Protein AF-A0A6P0Z8D0-F1 (afdb_monomer_lite)

Sequence (110 aa):
MKLIAQNEIAALGASLRQIDQRLLNQTLEEGITRVWYQGGEPYFDVFVELLHGRIQWFQFTLRGKSISWSQQICSWQTGMTNELRPDDITFYPASKFIESDQRIPSLFVG

Foldseek 3Di:
DDDCDPVNVVQFVVQWDKDDQVLPPDDPDPQWDWIKTDGPDPFWIKIFIGRVNHTQKIWTTDPQKIWMAGPVVRDIFIFGAPQPDPPPPDSDRPDPDRPGPVDDPPPDDD

Radius of gyration: 14.92 Å; chains: 1; bounding box: 36×34×38 Å

Structure (mmCIF, N/CA/C/O backbone):
data_AF-A0A6P0Z8D0-F1
#
_entry.id   AF-A0A6P0Z8D0-F1
#
loop_
_atom_site.group_PDB
_atom_site.id
_atom_site.type_symbol
_atom_site.label_atom_id
_atom_site.label_alt_id
_atom_site.label_comp_id
_atom_site.label_asym_id
_atom_site.label_entity_id
_atom_site.label_seq_id
_atom_site.pdbx_PDB_ins_code
_atom_site.Cartn_x
_atom_site.Cartn_y
_atom_site.Cartn_z
_atom_site.occupancy
_atom_site.B_iso_or_equiv
_atom_site.auth_seq_id
_atom_site.auth_comp_id
_atom_site.auth_asym_id
_atom_site.auth_atom_id
_atom_site.pdbx_PDB_model_num
ATOM 1 N N . MET A 1 1 ? 13.246 13.923 -15.816 1.00 40.94 1 MET A N 1
ATOM 2 C CA . MET A 1 1 ? 12.569 12.897 -14.990 1.00 40.94 1 MET A CA 1
ATOM 3 C C . MET A 1 1 ? 11.886 11.937 -15.953 1.00 40.94 1 MET A C 1
ATOM 5 O O . MET A 1 1 ? 11.232 12.426 -16.863 1.00 40.94 1 MET A O 1
ATOM 9 N N . LYS A 1 2 ? 12.132 10.624 -15.874 1.00 50.44 2 LYS A N 1
ATOM 10 C CA . LYS A 1 2 ? 11.584 9.656 -16.843 1.00 50.44 2 LYS A CA 1
ATOM 11 C C . LYS A 1 2 ? 10.160 9.299 -16.410 1.00 50.44 2 LYS A C 1
ATOM 13 O O . LYS A 1 2 ? 9.977 8.904 -15.262 1.00 50.44 2 LYS A O 1
ATOM 18 N N . LEU A 1 3 ? 9.176 9.500 -17.285 1.00 58.84 3 LEU A N 1
ATOM 19 C CA . LEU A 1 3 ? 7.799 9.074 -17.037 1.00 58.84 3 LEU A CA 1
ATOM 20 C C . LEU A 1 3 ? 7.801 7.544 -16.903 1.00 58.84 3 LEU A C 1
ATOM 22 O O . LEU A 1 3 ? 8.343 6.866 -17.780 1.00 58.84 3 LEU A O 1
ATOM 26 N N . ILE A 1 4 ? 7.239 7.016 -15.815 1.00 63.09 4 ILE A N 1
ATOM 27 C CA . ILE A 1 4 ? 6.960 5.581 -15.706 1.00 63.09 4 ILE A CA 1
ATOM 28 C C . ILE A 1 4 ? 5.926 5.278 -16.786 1.00 63.09 4 ILE A C 1
ATOM 30 O O . ILE A 1 4 ? 4.856 5.889 -16.824 1.00 63.09 4 ILE A O 1
ATOM 34 N N . ALA A 1 5 ? 6.277 4.395 -17.712 1.00 75.25 5 ALA A N 1
ATOM 35 C CA . ALA A 1 5 ? 5.381 4.050 -18.799 1.00 75.25 5 ALA A CA 1
ATOM 36 C C . ALA A 1 5 ? 4.196 3.235 -18.244 1.00 75.25 5 ALA A C 1
ATOM 38 O O . ALA A 1 5 ? 4.320 2.518 -17.255 1.00 75.25 5 ALA A O 1
ATOM 39 N N . GLN A 1 6 ? 3.016 3.356 -18.852 1.00 75.12 6 GLN A N 1
ATOM 40 C CA . GLN A 1 6 ? 1.781 2.748 -18.333 1.00 75.12 6 GLN A CA 1
ATOM 41 C C . GLN A 1 6 ? 1.891 1.222 -18.129 1.00 75.12 6 GLN A C 1
ATOM 43 O O . GLN A 1 6 ? 1.284 0.660 -17.219 1.00 75.12 6 GLN A O 1
ATOM 48 N N . ASN A 1 7 ? 2.714 0.558 -18.943 1.00 82.62 7 ASN A N 1
ATOM 49 C CA . ASN A 1 7 ? 3.058 -0.857 -18.808 1.00 82.62 7 ASN A CA 1
ATOM 50 C C . ASN A 1 7 ? 3.844 -1.173 -17.524 1.00 82.62 7 ASN A C 1
ATOM 52 O O . ASN A 1 7 ? 3.653 -2.236 -16.944 1.00 82.62 7 ASN A O 1
ATOM 56 N N . GLU A 1 8 ? 4.698 -0.262 -17.065 1.00 81.62 8 GLU A N 1
ATOM 57 C CA . GLU A 1 8 ? 5.472 -0.409 -15.832 1.00 81.62 8 GLU A CA 1
ATOM 58 C C . GLU A 1 8 ? 4.561 -0.276 -14.602 1.00 81.62 8 GLU A C 1
ATOM 60 O O . GLU A 1 8 ? 4.669 -1.079 -13.682 1.00 81.62 8 GLU A O 1
ATOM 65 N N . ILE A 1 9 ? 3.572 0.628 -14.623 1.00 83.31 9 ILE A N 1
ATOM 66 C CA . ILE A 1 9 ? 2.551 0.717 -13.559 1.00 83.31 9 ILE A CA 1
ATOM 67 C C . ILE A 1 9 ? 1.742 -0.583 -13.471 1.00 83.31 9 ILE A C 1
ATOM 69 O O . ILE A 1 9 ? 1.531 -1.117 -12.382 1.00 83.31 9 ILE A O 1
ATOM 73 N N . ALA A 1 10 ? 1.304 -1.111 -14.617 1.00 86.50 10 ALA A N 1
ATOM 74 C CA . ALA A 1 10 ? 0.549 -2.360 -14.664 1.00 86.50 10 ALA A CA 1
ATOM 75 C C . ALA A 1 10 ? 1.381 -3.552 -14.161 1.00 86.50 10 ALA A C 1
ATOM 77 O O . ALA A 1 10 ? 0.873 -4.374 -13.402 1.00 86.50 10 ALA A O 1
ATOM 78 N N . ALA A 1 11 ? 2.662 -3.621 -14.535 1.00 87.38 11 ALA A N 1
ATOM 79 C CA . ALA A 1 11 ? 3.580 -4.654 -14.065 1.00 87.38 11 ALA A CA 1
ATOM 80 C C . ALA A 1 11 ? 3.823 -4.567 -12.549 1.00 87.38 11 ALA A C 1
ATOM 82 O O . ALA A 1 11 ? 3.779 -5.591 -11.866 1.00 87.38 11 ALA A O 1
ATOM 83 N N . LEU A 1 12 ? 4.005 -3.355 -12.013 1.00 87.12 12 LEU A N 1
ATOM 84 C CA . LEU A 1 12 ? 4.119 -3.118 -10.573 1.00 87.12 12 LEU A CA 1
ATOM 85 C C . LEU A 1 12 ? 2.869 -3.617 -9.848 1.00 87.12 12 LEU A C 1
ATOM 87 O O . LEU A 1 12 ? 2.977 -4.462 -8.961 1.00 87.12 12 LEU A O 1
ATOM 91 N N . GLY A 1 13 ? 1.683 -3.178 -10.274 1.00 87.50 13 GLY A N 1
ATOM 92 C CA . GLY A 1 13 ? 0.419 -3.612 -9.678 1.00 87.50 13 GLY A CA 1
ATOM 93 C C . GLY A 1 13 ? 0.219 -5.130 -9.736 1.00 87.50 13 GLY A C 1
ATOM 94 O O . GLY A 1 13 ? -0.157 -5.734 -8.737 1.00 87.50 13 GLY A O 1
ATOM 95 N N . ALA A 1 14 ? 0.542 -5.765 -10.867 1.00 91.75 14 ALA A N 1
ATOM 96 C CA . ALA A 1 14 ? 0.444 -7.217 -11.033 1.00 91.75 14 ALA A CA 1
ATOM 97 C C . ALA A 1 14 ? 1.445 -8.005 -10.168 1.00 91.75 14 ALA A C 1
ATOM 99 O O . ALA A 1 14 ? 1.233 -9.187 -9.902 1.00 91.75 14 ALA A O 1
ATOM 100 N N . SER A 1 15 ? 2.533 -7.367 -9.729 1.00 91.19 15 SER A N 1
ATOM 101 C CA . SER A 1 15 ? 3.533 -7.991 -8.859 1.00 91.19 15 SER A CA 1
ATOM 102 C C . SER A 1 15 ? 3.121 -8.039 -7.384 1.00 91.19 15 SER A C 1
ATOM 104 O O . SER A 1 15 ? 3.752 -8.762 -6.614 1.00 91.19 15 SER A O 1
ATOM 106 N N . LEU A 1 16 ? 2.088 -7.285 -6.990 1.00 92.38 16 LEU A N 1
ATOM 107 C CA . LEU A 1 16 ? 1.655 -7.178 -5.601 1.00 92.38 16 LEU A CA 1
ATOM 108 C C . LEU A 1 16 ? 1.133 -8.512 -5.073 1.00 92.38 16 LEU A C 1
ATOM 110 O O . LEU A 1 16 ? 0.233 -9.133 -5.641 1.00 92.38 16 LEU A O 1
ATOM 114 N N . ARG A 1 17 ? 1.670 -8.923 -3.928 1.00 91.81 17 ARG A N 1
ATOM 115 C CA . ARG A 1 17 ? 1.221 -10.093 -3.180 1.00 91.81 17 ARG A CA 1
ATOM 116 C C . ARG A 1 17 ? 0.838 -9.668 -1.784 1.00 91.81 17 ARG A C 1
ATOM 118 O O . ARG A 1 17 ? 1.599 -8.981 -1.108 1.00 91.81 17 ARG A O 1
ATOM 125 N N . GLN A 1 18 ? -0.346 -10.083 -1.357 1.00 90.12 18 GLN A N 1
ATOM 126 C CA . GLN A 1 18 ? -0.785 -9.825 0.002 1.00 90.12 18 GLN A CA 1
ATOM 127 C C . GLN A 1 18 ? 0.102 -10.605 0.976 1.00 90.12 18 GLN A C 1
ATOM 129 O O . GLN A 1 18 ? 0.290 -11.813 0.824 1.00 90.12 18 GLN A O 1
ATOM 134 N N . ILE A 1 19 ? 0.638 -9.905 1.968 1.00 85.31 19 ILE A N 1
ATOM 135 C CA . ILE A 1 19 ? 1.396 -10.506 3.059 1.00 85.31 19 ILE A CA 1
ATOM 136 C C . ILE A 1 19 ? 0.422 -11.077 4.093 1.00 85.31 19 ILE A C 1
ATOM 138 O O . ILE A 1 19 ? -0.675 -10.546 4.294 1.00 85.31 19 ILE A O 1
ATOM 142 N N . ASP A 1 20 ? 0.816 -12.182 4.733 1.00 75.56 20 ASP A N 1
ATOM 143 C CA . ASP A 1 20 ? 0.024 -12.812 5.790 1.00 75.56 20 ASP A CA 1
ATOM 144 C C . ASP A 1 20 ? -0.305 -11.779 6.879 1.00 75.56 20 ASP A C 1
ATOM 146 O O . ASP A 1 20 ? 0.581 -11.198 7.508 1.00 75.56 20 ASP A O 1
ATOM 150 N N . GLN A 1 21 ? -1.600 -11.562 7.106 1.00 68.62 21 GLN A N 1
ATOM 151 C CA . GLN A 1 21 ? -2.110 -10.596 8.077 1.00 68.62 21 GLN A CA 1
ATOM 152 C C . GLN A 1 21 ? -1.687 -10.918 9.512 1.00 68.62 21 GLN A C 1
ATOM 154 O O . GLN A 1 21 ? -1.693 -10.027 10.351 1.00 68.62 21 GLN A O 1
ATOM 159 N N . ARG A 1 22 ? -1.275 -12.157 9.812 1.00 67.62 22 ARG A N 1
ATOM 160 C CA . ARG A 1 22 ? -0.715 -12.528 11.123 1.00 67.62 22 ARG A CA 1
ATOM 161 C C . ARG A 1 22 ? 0.612 -11.834 11.425 1.00 67.62 22 ARG A C 1
ATOM 163 O O . ARG A 1 22 ? 0.993 -11.757 12.587 1.00 67.62 22 ARG A O 1
ATOM 170 N N . LEU A 1 23 ? 1.313 -11.364 10.393 1.00 64.31 23 LEU A N 1
ATOM 171 C CA . LEU A 1 23 ? 2.539 -10.576 10.528 1.00 64.31 23 LEU A CA 1
ATOM 172 C C . LEU A 1 23 ? 2.248 -9.098 10.814 1.00 64.31 23 LEU A C 1
ATOM 174 O O . LEU A 1 23 ? 3.148 -8.365 11.212 1.00 64.31 23 LEU A O 1
ATOM 178 N N . LEU A 1 24 ? 1.005 -8.657 10.615 1.00 64.94 24 LEU A N 1
ATOM 179 C CA . LEU A 1 24 ? 0.558 -7.324 10.988 1.00 64.94 24 LEU A CA 1
ATOM 180 C C . LEU A 1 24 ? 0.070 -7.369 12.435 1.00 64.94 24 LEU A C 1
ATOM 182 O O . LEU A 1 24 ? -0.668 -8.276 12.824 1.00 64.94 24 LEU A O 1
ATOM 186 N N . ASN A 1 25 ? 0.450 -6.376 13.243 1.00 60.66 25 ASN A N 1
ATOM 187 C CA . ASN A 1 25 ? -0.127 -6.255 14.578 1.00 60.66 25 ASN A CA 1
ATOM 188 C C . ASN A 1 25 ? -1.645 -6.131 14.444 1.00 60.66 25 ASN A C 1
ATOM 190 O O . ASN A 1 25 ? -2.143 -5.242 13.748 1.00 60.66 25 ASN A O 1
ATOM 194 N N . GLN A 1 26 ? -2.365 -7.018 15.125 1.00 59.19 26 GLN A N 1
ATOM 195 C CA . GLN A 1 26 ? -3.817 -6.968 15.187 1.00 59.19 26 GLN A CA 1
ATOM 196 C C . GLN A 1 26 ? -4.224 -5.655 15.853 1.00 59.19 26 GLN A C 1
ATOM 198 O O . GLN A 1 26 ? -3.843 -5.374 16.992 1.00 59.19 26 GLN A O 1
ATOM 203 N N . THR A 1 27 ? -4.955 -4.819 15.120 1.00 60.72 27 THR A N 1
ATOM 204 C CA . THR A 1 27 ? -5.537 -3.604 15.681 1.00 60.72 27 THR A CA 1
ATOM 205 C C . THR A 1 27 ? -6.614 -4.016 16.684 1.00 60.72 27 THR A C 1
ATOM 207 O O . THR A 1 27 ? -7.446 -4.866 16.384 1.00 60.72 27 THR A O 1
ATOM 210 N N . LEU A 1 28 ? -6.592 -3.426 17.880 1.00 60.91 28 LEU A N 1
ATOM 211 C CA . LEU A 1 28 ? -7.591 -3.683 18.928 1.00 60.91 28 LEU A CA 1
ATOM 212 C C . LEU A 1 28 ? -8.927 -2.966 18.661 1.00 60.91 28 LEU A C 1
ATOM 214 O O . LEU A 1 28 ? -9.900 -3.210 19.369 1.00 60.91 28 LEU A O 1
ATOM 218 N N . GLU A 1 29 ? -8.976 -2.080 17.662 1.00 72.00 29 GLU A N 1
ATOM 219 C CA . GLU A 1 29 ? -10.191 -1.371 17.264 1.00 72.00 29 GLU A CA 1
ATOM 220 C C . GLU A 1 29 ? -11.069 -2.229 16.355 1.00 72.00 29 GLU A C 1
ATOM 222 O O . GLU A 1 29 ? -10.657 -2.703 15.292 1.00 72.00 29 GLU A O 1
ATOM 227 N N . GLU A 1 30 ? -12.314 -2.400 16.790 1.00 78.75 30 GLU A N 1
ATOM 228 C CA . GLU A 1 30 ? -13.325 -3.164 16.079 1.00 78.75 30 GLU A CA 1
ATOM 229 C C . GLU A 1 30 ? -13.622 -2.533 14.710 1.00 78.75 30 GLU A C 1
ATOM 231 O O . GLU A 1 30 ? -13.757 -1.318 14.565 1.00 78.75 30 GLU A O 1
ATOM 236 N N . GLY A 1 31 ? -13.690 -3.371 13.674 1.00 82.25 31 GLY A N 1
ATOM 237 C CA . GLY A 1 31 ? -13.964 -2.928 12.307 1.00 82.25 31 GLY A CA 1
ATOM 238 C C . GLY A 1 31 ? -12.759 -2.370 11.542 1.00 82.25 31 GLY A C 1
ATOM 239 O O . GLY A 1 31 ? -12.916 -2.092 10.349 1.00 82.25 31 GLY A O 1
ATOM 240 N N . ILE A 1 32 ? -11.572 -2.249 12.157 1.00 85.19 32 ILE A N 1
ATOM 241 C CA . ILE A 1 32 ? -10.337 -1.879 11.449 1.00 85.19 32 ILE A CA 1
ATOM 242 C C . ILE A 1 32 ? -9.627 -3.119 10.91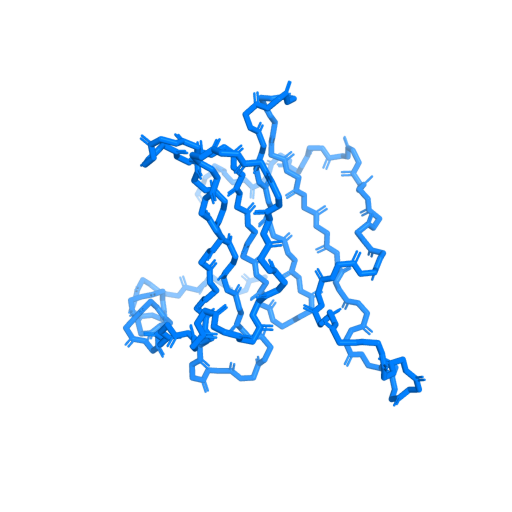0 1.00 85.19 32 ILE A C 1
ATOM 244 O O . ILE A 1 32 ? -9.299 -4.050 11.638 1.00 85.19 32 ILE A O 1
ATOM 248 N N . THR A 1 33 ? -9.335 -3.111 9.612 1.00 86.44 33 THR A N 1
ATOM 249 C CA . THR A 1 33 ? -8.510 -4.118 8.941 1.00 86.44 33 THR A CA 1
ATOM 250 C C . THR A 1 33 ? -7.312 -3.447 8.293 1.00 86.44 33 THR A C 1
ATOM 252 O O . THR A 1 33 ? -7.466 -2.522 7.498 1.00 86.44 33 THR A O 1
ATOM 255 N N . ARG A 1 34 ? -6.113 -3.943 8.595 1.00 86.31 34 ARG A N 1
ATOM 256 C CA . ARG A 1 34 ? -4.881 -3.533 7.919 1.00 86.31 34 ARG A CA 1
ATOM 257 C C . ARG A 1 34 ? -4.483 -4.583 6.901 1.00 86.31 34 ARG A C 1
ATOM 259 O O . ARG A 1 34 ? -4.474 -5.776 7.196 1.00 86.31 34 ARG A O 1
ATOM 266 N N . VAL A 1 35 ? -4.155 -4.124 5.704 1.00 88.62 35 VAL A N 1
ATOM 267 C CA . VAL A 1 35 ? -3.705 -4.967 4.604 1.00 88.62 35 VAL A CA 1
ATOM 268 C C . VAL A 1 35 ? -2.369 -4.441 4.115 1.00 88.62 35 VAL A C 1
ATOM 270 O O . VAL A 1 35 ? -2.204 -3.241 3.902 1.00 88.62 35 VAL A O 1
ATOM 273 N N . TRP A 1 36 ? -1.424 -5.354 3.933 1.00 89.56 36 TRP A N 1
ATOM 274 C CA . TRP A 1 36 ? -0.120 -5.065 3.363 1.00 89.56 36 TRP A CA 1
ATOM 275 C C . TRP A 1 36 ? 0.073 -5.920 2.119 1.00 89.56 36 TRP A C 1
ATOM 277 O O . TRP A 1 36 ? -0.123 -7.137 2.150 1.00 89.56 36 TRP A O 1
ATOM 287 N N . TYR A 1 37 ? 0.446 -5.266 1.028 1.00 90.62 37 TYR A N 1
ATOM 288 C CA . TYR A 1 37 ? 0.904 -5.901 -0.191 1.00 90.62 37 TYR A CA 1
ATOM 289 C C . TYR A 1 37 ? 2.375 -5.575 -0.412 1.00 90.62 37 TYR A C 1
ATOM 291 O O . TYR A 1 37 ? 2.755 -4.405 -0.412 1.00 90.62 37 TYR A O 1
ATOM 299 N N . GLN A 1 38 ? 3.172 -6.608 -0.650 1.00 89.06 38 GLN A N 1
ATOM 300 C CA . GLN A 1 38 ? 4.562 -6.477 -1.058 1.00 89.06 38 GLN A CA 1
ATOM 301 C C . GLN A 1 38 ? 4.663 -6.702 -2.564 1.00 89.06 38 GLN A C 1
ATOM 303 O O . GLN A 1 38 ? 4.102 -7.660 -3.106 1.00 89.06 38 GLN A O 1
ATOM 308 N N . GLY A 1 39 ? 5.356 -5.801 -3.244 1.00 88.62 39 GLY A N 1
ATOM 309 C CA . GLY A 1 39 ? 5.652 -5.898 -4.663 1.00 88.62 39 GLY A CA 1
ATOM 310 C C . GLY A 1 39 ? 6.798 -6.852 -4.980 1.00 88.62 39 GLY A C 1
ATOM 311 O O . GLY A 1 39 ? 7.574 -7.246 -4.114 1.00 88.62 39 GLY A O 1
ATOM 312 N N . GLY A 1 40 ? 6.928 -7.205 -6.259 1.00 82.44 40 GLY A N 1
ATOM 313 C CA . GLY A 1 40 ? 8.073 -7.979 -6.753 1.00 82.44 40 GLY A CA 1
ATOM 314 C C . GLY A 1 40 ? 9.356 -7.154 -6.900 1.00 82.44 40 GLY A C 1
ATOM 315 O O . GLY A 1 40 ? 10.447 -7.717 -6.947 1.00 82.44 40 GLY A O 1
ATOM 316 N N . GLU A 1 41 ? 9.230 -5.829 -6.971 1.00 80.81 41 GLU A N 1
ATOM 317 C CA . GLU A 1 41 ? 10.363 -4.908 -6.990 1.00 80.81 41 GLU A CA 1
ATOM 318 C C . GLU A 1 41 ? 10.860 -4.650 -5.559 1.00 80.81 41 GLU A C 1
ATOM 320 O O . GLU A 1 41 ? 10.040 -4.467 -4.654 1.00 80.81 41 GLU A O 1
ATOM 325 N N . PRO A 1 42 ? 12.185 -4.573 -5.334 1.00 76.25 42 PRO A N 1
ATOM 326 C CA . PRO A 1 42 ? 12.725 -4.142 -4.054 1.00 76.25 42 PRO A CA 1
ATOM 327 C C . PRO A 1 42 ? 12.143 -2.790 -3.650 1.00 76.25 42 PRO A C 1
ATOM 329 O O . PRO A 1 42 ? 12.081 -1.868 -4.472 1.00 76.25 42 PRO A O 1
ATOM 332 N N . TYR A 1 43 ? 11.778 -2.668 -2.374 1.00 78.50 43 TYR A N 1
ATOM 333 C CA . TYR A 1 43 ? 11.280 -1.417 -1.806 1.00 78.50 43 TYR A CA 1
ATOM 334 C C . TYR A 1 43 ? 9.986 -0.920 -2.470 1.00 78.50 43 TYR A C 1
ATOM 336 O O . TYR A 1 43 ? 9.789 0.290 -2.621 1.00 78.50 43 TYR A O 1
ATOM 344 N N . PHE A 1 44 ? 9.139 -1.848 -2.932 1.00 87.69 44 PHE A N 1
ATOM 345 C CA . PHE A 1 44 ? 7.782 -1.559 -3.378 1.00 87.69 44 PHE A CA 1
ATOM 346 C C . PHE A 1 44 ? 6.766 -2.199 -2.432 1.00 87.69 44 PHE A C 1
ATOM 348 O O . PHE A 1 44 ? 6.591 -3.416 -2.431 1.00 87.69 44 PHE A O 1
ATOM 355 N N . ASP A 1 45 ? 6.070 -1.371 -1.659 1.00 89.19 45 ASP A N 1
ATOM 356 C CA . ASP A 1 45 ? 5.097 -1.812 -0.662 1.00 89.19 45 ASP A CA 1
ATOM 357 C C . ASP A 1 45 ? 3.839 -0.945 -0.705 1.00 89.19 45 ASP A C 1
ATOM 359 O O . ASP A 1 45 ? 3.893 0.259 -0.972 1.00 89.19 45 ASP A O 1
ATOM 363 N N . VAL A 1 46 ? 2.695 -1.565 -0.416 1.00 91.12 46 VAL A N 1
ATOM 364 C CA . VAL A 1 46 ? 1.397 -0.893 -0.311 1.00 91.12 46 VAL A CA 1
ATOM 365 C C . VAL A 1 46 ? 0.726 -1.277 0.993 1.00 91.12 46 VAL A C 1
ATOM 367 O O . VAL A 1 46 ? 0.403 -2.444 1.217 1.00 91.12 46 VAL A O 1
ATOM 370 N N . PHE A 1 47 ? 0.457 -0.281 1.826 1.00 90.94 47 PHE A N 1
ATOM 371 C CA . PHE A 1 47 ? -0.324 -0.434 3.043 1.00 90.94 47 PHE A CA 1
ATOM 372 C C . PHE A 1 47 ? -1.691 0.205 2.868 1.00 90.94 47 PHE A C 1
ATOM 374 O O . PHE A 1 47 ? -1.801 1.304 2.328 1.00 90.94 47 PHE A O 1
ATOM 381 N N . VAL A 1 48 ? -2.728 -0.472 3.351 1.00 91.62 48 VAL A N 1
ATOM 382 C CA . VAL A 1 48 ? -4.107 0.017 3.332 1.00 91.62 48 VAL A CA 1
ATOM 383 C C . VAL A 1 48 ? -4.749 -0.259 4.682 1.00 91.62 48 VAL A C 1
ATOM 385 O O . VAL A 1 48 ? -4.717 -1.386 5.176 1.00 91.62 48 VAL A O 1
ATOM 388 N N . GLU A 1 49 ? -5.362 0.763 5.265 1.00 90.62 49 GLU A N 1
ATOM 389 C CA . GLU A 1 49 ? -6.226 0.637 6.432 1.00 90.62 49 GLU A CA 1
ATOM 390 C C . GLU A 1 49 ? -7.684 0.823 6.010 1.00 90.62 49 GLU A C 1
ATOM 392 O O . GLU A 1 49 ? -8.062 1.823 5.389 1.00 90.62 49 GLU A O 1
ATOM 397 N N . LEU A 1 50 ? -8.502 -0.170 6.345 1.00 90.19 50 LEU A N 1
ATOM 398 C CA . LEU A 1 50 ? -9.927 -0.209 6.072 1.00 90.19 50 LEU A CA 1
ATOM 399 C C . LEU A 1 50 ? -10.691 -0.105 7.390 1.00 90.19 50 LEU A C 1
ATOM 401 O O . LEU A 1 50 ? -10.467 -0.916 8.280 1.00 90.19 50 LEU A O 1
ATOM 405 N N . LEU A 1 51 ? -11.644 0.817 7.483 1.00 90.06 51 LEU A N 1
ATOM 406 C CA . LEU A 1 51 ? -12.643 0.861 8.550 1.00 90.06 51 LEU A CA 1
ATOM 407 C C . LEU A 1 51 ? -13.987 0.438 7.964 1.00 90.06 51 LEU A C 1
ATOM 409 O O . LEU A 1 51 ? -14.499 1.089 7.050 1.00 90.06 51 LEU A O 1
ATOM 413 N N . HIS A 1 52 ? -14.545 -0.667 8.457 1.00 89.75 52 HIS A N 1
ATOM 414 C CA . HIS A 1 52 ? -15.775 -1.268 7.924 1.00 89.75 52 HIS A CA 1
ATOM 415 C C . HIS A 1 52 ? -15.716 -1.473 6.395 1.00 89.75 52 HIS A C 1
ATOM 417 O O . HIS A 1 52 ? -16.669 -1.192 5.668 1.00 89.75 52 HIS A O 1
ATOM 423 N N . GLY A 1 53 ? -14.551 -1.902 5.891 1.00 89.38 53 GLY A N 1
ATOM 424 C CA . GLY A 1 53 ? -14.301 -2.131 4.463 1.00 89.38 53 GLY A CA 1
ATOM 425 C C . GLY A 1 53 ? -14.053 -0.871 3.624 1.00 89.38 53 GLY A C 1
ATOM 426 O O . GLY A 1 53 ? -13.839 -0.985 2.420 1.00 89.38 53 GLY A O 1
ATOM 427 N N . ARG A 1 54 ? -14.055 0.327 4.222 1.00 91.88 54 ARG A N 1
ATOM 428 C CA . ARG A 1 54 ? -13.758 1.589 3.527 1.00 91.88 54 ARG A CA 1
ATOM 429 C C . ARG A 1 54 ? -12.343 2.052 3.821 1.00 91.88 54 ARG A C 1
ATOM 431 O O . ARG A 1 54 ? -11.945 2.078 4.980 1.00 91.88 54 ARG A O 1
ATOM 438 N N . ILE A 1 55 ? -11.622 2.475 2.788 1.00 92.00 55 ILE A N 1
ATOM 439 C CA . ILE A 1 55 ? -10.265 3.012 2.922 1.00 92.00 55 ILE A CA 1
ATOM 440 C C . ILE A 1 55 ? -10.297 4.269 3.797 1.00 92.00 55 ILE A C 1
ATOM 442 O O . ILE A 1 55 ? -10.903 5.267 3.417 1.00 92.00 55 ILE A O 1
ATOM 446 N N . GLN A 1 56 ? -9.640 4.204 4.955 1.00 91.69 56 GLN A N 1
ATOM 447 C CA . GLN A 1 56 ? -9.371 5.361 5.817 1.00 91.69 56 GLN A CA 1
ATOM 448 C C . GLN A 1 56 ? -7.992 5.940 5.551 1.00 91.69 56 GLN A C 1
ATOM 450 O O . GLN A 1 56 ? -7.787 7.144 5.680 1.00 91.69 56 GLN A O 1
ATOM 455 N N . TRP A 1 57 ? -7.043 5.082 5.193 1.00 92.81 57 TRP A N 1
ATOM 456 C CA . TRP A 1 57 ? -5.666 5.473 4.974 1.00 92.81 57 TRP A CA 1
ATOM 457 C C . TRP A 1 57 ? -4.978 4.494 4.031 1.00 92.81 57 TRP A C 1
ATOM 459 O O . TRP A 1 57 ? -5.302 3.304 4.010 1.00 92.81 57 TRP A O 1
ATOM 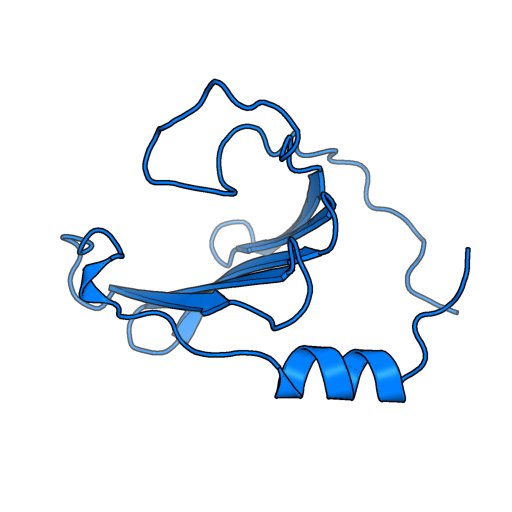469 N N . PHE A 1 58 ? -4.015 4.986 3.262 1.00 92.56 58 PHE A N 1
ATOM 470 C CA . PHE A 1 58 ? -3.078 4.130 2.549 1.00 92.56 58 PHE A CA 1
ATOM 471 C C . PHE A 1 58 ? -1.726 4.806 2.372 1.00 92.56 58 PHE A C 1
ATOM 473 O O . PHE A 1 58 ? -1.613 6.033 2.413 1.00 92.56 58 PHE A O 1
ATOM 480 N N . GLN A 1 59 ? -0.718 3.990 2.085 1.00 91.44 59 GLN A N 1
ATOM 481 C CA . GLN A 1 59 ? 0.594 4.435 1.649 1.00 91.44 59 GLN A CA 1
ATOM 482 C C . GLN A 1 59 ? 1.141 3.503 0.578 1.00 91.44 59 GLN A C 1
ATOM 484 O O . GLN A 1 59 ? 1.132 2.286 0.740 1.00 91.44 59 GLN A O 1
ATOM 489 N N . PHE A 1 60 ? 1.667 4.099 -0.483 1.00 90.81 60 PHE A N 1
ATOM 490 C CA . PHE A 1 60 ? 2.506 3.438 -1.467 1.00 90.81 60 PHE A CA 1
ATOM 491 C C . PHE A 1 60 ? 3.939 3.881 -1.234 1.00 90.81 60 PHE A C 1
ATOM 493 O O . PHE A 1 60 ? 4.199 5.082 -1.169 1.00 90.81 60 PHE A O 1
ATOM 500 N N . THR A 1 61 ? 4.859 2.932 -1.161 1.00 89.50 61 THR A N 1
ATOM 501 C CA . THR A 1 61 ? 6.294 3.196 -1.128 1.00 89.50 61 THR A CA 1
ATOM 502 C C . THR A 1 61 ? 6.925 2.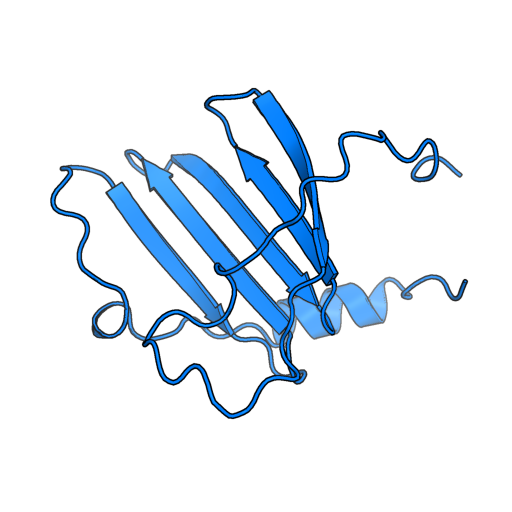568 -2.356 1.00 89.50 61 THR A C 1
ATOM 504 O O . THR A 1 61 ? 6.653 1.410 -2.628 1.00 89.50 61 THR A O 1
ATOM 507 N N . LEU A 1 62 ? 7.742 3.310 -3.101 1.00 86.25 62 LEU A N 1
ATOM 508 C CA . LEU A 1 62 ? 8.519 2.811 -4.231 1.00 86.25 62 LEU A CA 1
ATOM 509 C C . LEU A 1 62 ? 9.919 3.428 -4.201 1.00 86.25 62 LEU A C 1
ATOM 511 O O . LEU A 1 62 ? 10.072 4.636 -4.408 1.00 86.25 62 LEU A O 1
ATOM 515 N N . ARG A 1 63 ? 10.947 2.592 -4.011 1.00 83.81 63 ARG A N 1
ATOM 516 C CA . ARG A 1 63 ? 12.371 2.978 -4.084 1.00 83.81 63 ARG A CA 1
ATOM 517 C C . ARG A 1 63 ? 12.702 4.162 -3.163 1.00 83.81 63 ARG A C 1
ATOM 519 O O . ARG A 1 63 ? 13.231 5.179 -3.620 1.00 83.81 63 ARG A O 1
ATOM 526 N N . GLY A 1 64 ? 12.344 4.058 -1.884 1.00 77.75 64 GLY A N 1
ATOM 527 C CA . GLY A 1 64 ? 12.619 5.107 -0.901 1.00 77.75 64 GLY A CA 1
ATOM 528 C C . GLY A 1 64 ? 11.713 6.342 -0.987 1.00 77.75 64 GLY A C 1
ATOM 529 O O . GLY A 1 64 ? 11.956 7.317 -0.282 1.00 77.75 64 GLY A O 1
ATOM 530 N N . LYS A 1 65 ? 10.701 6.365 -1.864 1.00 84.50 65 LYS A N 1
ATOM 531 C CA . LYS A 1 65 ? 9.714 7.454 -1.971 1.00 84.50 65 LYS A CA 1
ATOM 532 C C . LYS A 1 65 ? 8.348 6.949 -1.569 1.00 84.50 65 LYS A C 1
ATOM 534 O O . LYS A 1 65 ? 7.980 5.852 -1.975 1.00 84.50 65 LYS A O 1
ATOM 539 N N . SER A 1 66 ? 7.573 7.764 -0.870 1.00 87.00 66 SER A N 1
ATOM 540 C CA . SER A 1 66 ? 6.211 7.418 -0.489 1.00 87.00 66 SER A CA 1
ATOM 541 C C . SER A 1 66 ? 5.188 8.463 -0.916 1.00 87.00 66 SER A C 1
ATOM 543 O O . SER A 1 66 ? 5.472 9.660 -1.001 1.00 87.00 66 SER A O 1
ATOM 545 N N . ILE A 1 67 ? 3.981 7.979 -1.188 1.00 89.94 67 ILE A N 1
ATOM 546 C CA . ILE A 1 67 ? 2.762 8.776 -1.269 1.00 89.94 67 ILE A CA 1
ATOM 547 C C . ILE A 1 67 ? 1.728 8.138 -0.354 1.00 89.94 67 ILE A C 1
ATOM 549 O O . ILE A 1 67 ? 1.513 6.926 -0.397 1.00 89.94 67 ILE A O 1
ATOM 553 N N . SER A 1 68 ? 1.093 8.947 0.477 1.00 90.81 68 SER A N 1
ATOM 554 C CA . SER A 1 68 ? 0.049 8.503 1.384 1.00 90.81 68 SER A CA 1
ATOM 555 C C . SER A 1 68 ? -1.146 9.438 1.341 1.00 90.81 68 SER A C 1
ATOM 557 O O . SER A 1 68 ? -1.079 10.583 0.885 1.00 90.81 68 SER A O 1
ATOM 559 N N . TRP A 1 69 ? -2.271 8.912 1.794 1.00 91.38 69 TRP A N 1
ATOM 560 C CA . TRP A 1 69 ? -3.512 9.651 1.926 1.00 91.38 69 TRP A CA 1
ATOM 561 C C . TRP A 1 69 ? -4.223 9.204 3.191 1.00 91.38 69 TRP A C 1
ATOM 563 O O . TRP A 1 69 ? -4.188 8.026 3.546 1.00 91.38 69 TRP A O 1
ATOM 573 N N . SER A 1 70 ? -4.885 10.147 3.855 1.00 87.44 70 SER A N 1
ATOM 574 C CA . SER A 1 70 ? -5.681 9.898 5.053 1.00 87.44 70 SER A CA 1
ATOM 575 C C . SER A 1 70 ? -7.024 10.608 4.954 1.00 87.44 70 SER A C 1
ATOM 577 O O . SER A 1 70 ? -7.085 11.806 4.665 1.00 87.44 70 SER A O 1
ATOM 579 N N . GLN A 1 71 ? -8.095 9.891 5.280 1.00 86.50 71 GLN A N 1
ATOM 580 C CA . GLN A 1 71 ? -9.437 10.444 5.388 1.00 86.50 71 GLN A CA 1
ATOM 581 C C . GLN A 1 71 ? -9.546 11.460 6.535 1.00 86.50 71 GLN A C 1
ATOM 583 O O . GLN A 1 71 ? -10.297 12.421 6.419 1.00 86.50 71 GLN A O 1
ATOM 588 N N . GLN A 1 72 ? -8.791 11.293 7.627 1.00 81.19 72 GLN A N 1
ATOM 589 C CA . GLN A 1 72 ? -8.892 12.168 8.807 1.00 81.19 72 GLN A CA 1
ATOM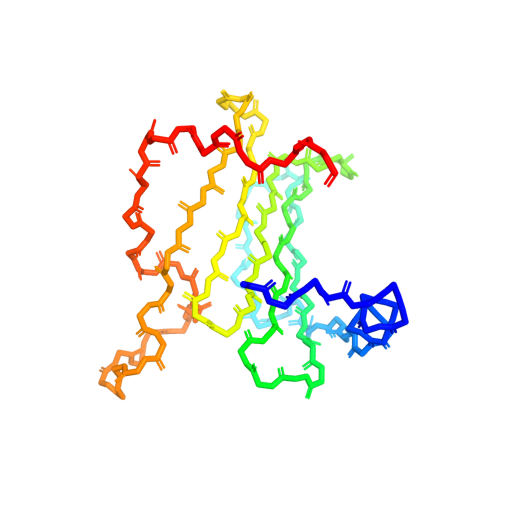 590 C C . GLN A 1 72 ? -8.485 13.615 8.506 1.00 81.19 72 GLN A C 1
ATOM 592 O O . GLN A 1 72 ? -9.087 14.555 9.018 1.00 81.19 72 GLN A O 1
ATOM 597 N N . ILE A 1 73 ? -7.464 13.785 7.667 1.00 82.62 73 ILE A N 1
ATOM 598 C CA . ILE A 1 73 ? -6.925 15.094 7.271 1.00 82.62 73 ILE A CA 1
ATOM 599 C C . ILE A 1 73 ? -7.313 15.477 5.838 1.00 82.62 73 ILE A C 1
ATOM 601 O O . ILE A 1 73 ? -6.946 16.560 5.386 1.00 82.62 73 ILE A O 1
ATOM 605 N N . CYS A 1 74 ? -8.044 14.604 5.131 1.00 85.62 74 CYS A N 1
ATOM 606 C CA . CYS A 1 74 ? -8.480 14.776 3.742 1.00 85.62 74 CYS A CA 1
ATOM 607 C C . CYS A 1 74 ? -7.366 15.277 2.809 1.00 85.62 74 CYS A C 1
ATOM 609 O O . CYS A 1 74 ? -7.604 16.117 1.940 1.00 85.62 74 CYS A O 1
ATOM 611 N N . SER A 1 75 ? -6.140 14.789 2.993 1.00 80.44 75 SER A N 1
ATOM 612 C CA . SER A 1 75 ? -4.980 15.315 2.280 1.00 80.44 75 SER A CA 1
ATOM 613 C C . SER A 1 75 ? -4.046 14.221 1.792 1.00 80.44 75 SER A C 1
ATOM 615 O O . SER A 1 75 ? -3.973 13.119 2.341 1.00 80.44 75 SER A O 1
ATOM 617 N N . TRP A 1 76 ? -3.356 14.559 0.707 1.00 85.69 76 TRP A N 1
ATOM 618 C CA . TRP A 1 76 ? -2.252 13.790 0.163 1.00 85.69 76 TRP A CA 1
ATOM 619 C C . TRP A 1 76 ? -0.959 14.224 0.828 1.00 85.69 76 TRP A C 1
ATOM 621 O O . TRP A 1 76 ? -0.741 15.412 1.068 1.00 85.69 76 TRP A O 1
ATOM 631 N N . GLN A 1 77 ? -0.093 13.257 1.083 1.00 86.00 77 GLN A N 1
ATOM 632 C CA . GLN A 1 77 ? 1.230 13.478 1.635 1.00 86.00 77 GLN A CA 1
ATOM 633 C C . GLN A 1 77 ? 2.244 12.736 0.776 1.00 86.00 77 GLN A C 1
ATOM 635 O O . GLN A 1 77 ? 1.973 11.653 0.256 1.00 86.00 77 GLN A O 1
ATOM 640 N N . THR A 1 78 ? 3.419 13.326 0.621 1.00 85.50 78 THR A N 1
ATOM 641 C CA . THR A 1 78 ? 4.573 12.672 0.015 1.00 85.50 78 THR A CA 1
ATOM 642 C C . THR A 1 78 ? 5.683 12.592 1.048 1.00 85.50 78 THR A C 1
ATOM 644 O O . THR A 1 78 ? 5.738 13.385 1.989 1.00 85.50 78 THR A O 1
ATOM 647 N N . GLY A 1 79 ? 6.558 11.608 0.895 1.00 80.56 79 GLY A N 1
ATOM 648 C CA . GLY A 1 79 ? 7.662 11.405 1.815 1.00 80.56 79 GLY A CA 1
ATOM 649 C C . GLY A 1 79 ? 8.819 10.663 1.176 1.00 80.56 79 GLY A C 1
ATOM 650 O O . GLY A 1 79 ? 8.742 10.174 0.044 1.00 80.56 79 GLY A O 1
ATOM 651 N N . MET A 1 80 ? 9.908 10.580 1.927 1.00 77.31 80 MET A N 1
ATOM 652 C CA . MET A 1 80 ? 11.013 9.679 1.642 1.00 77.31 80 MET A CA 1
ATOM 653 C C . MET A 1 80 ? 11.159 8.700 2.800 1.00 77.31 80 MET A C 1
ATOM 655 O O . MET A 1 80 ? 11.071 9.099 3.957 1.00 77.31 80 MET A O 1
ATOM 659 N N . THR A 1 81 ? 11.363 7.422 2.497 1.00 65.81 81 THR A N 1
ATOM 660 C CA . THR A 1 81 ? 11.612 6.380 3.494 1.00 65.81 81 THR A CA 1
ATOM 661 C C . THR A 1 81 ? 13.121 6.133 3.595 1.00 65.81 81 THR A C 1
ATOM 663 O O . THR A 1 81 ? 13.821 5.975 2.596 1.00 65.81 81 THR A O 1
ATOM 666 N N . ASN A 1 82 ? 13.658 6.126 4.820 1.00 56.47 82 ASN A N 1
ATOM 667 C CA . ASN A 1 82 ? 15.090 5.938 5.103 1.00 56.47 82 ASN A CA 1
ATOM 668 C C . ASN A 1 82 ? 15.507 4.452 5.061 1.00 56.47 82 ASN A C 1
ATOM 670 O O . ASN A 1 82 ? 16.133 3.940 5.986 1.00 56.47 82 ASN A O 1
ATOM 674 N N . GLU A 1 83 ? 15.176 3.743 3.985 1.00 51.69 83 GLU A N 1
ATOM 675 C CA . GLU A 1 83 ? 15.361 2.285 3.830 1.00 51.69 83 GLU A CA 1
ATOM 676 C C . GLU A 1 83 ? 16.831 1.811 3.738 1.00 51.69 83 GLU A C 1
ATOM 678 O O . GLU A 1 83 ? 17.096 0.635 3.503 1.00 51.69 83 GLU A O 1
ATOM 683 N N . LEU A 1 84 ? 17.801 2.704 3.962 1.00 44.69 84 LEU A N 1
ATOM 684 C CA . LEU A 1 84 ? 19.244 2.431 3.924 1.00 44.69 84 LEU A CA 1
ATOM 685 C C . LEU A 1 84 ? 19.922 2.429 5.309 1.00 44.69 84 LEU A C 1
ATOM 687 O O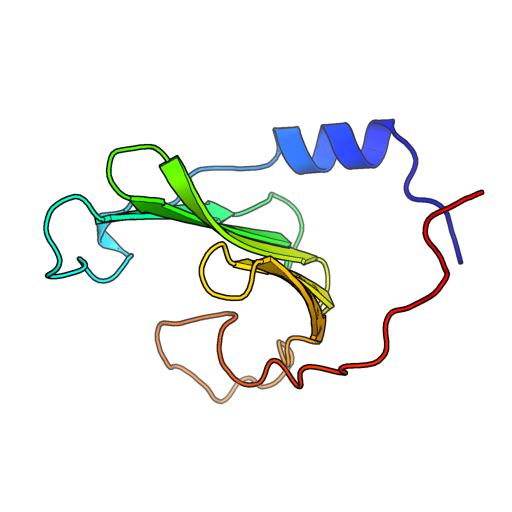 . LEU A 1 84 ? 21.145 2.534 5.375 1.00 44.69 84 LEU A O 1
ATOM 691 N N . ARG A 1 85 ? 19.182 2.314 6.423 1.00 38.16 85 ARG A N 1
ATOM 692 C CA . ARG A 1 85 ? 19.784 2.119 7.761 1.00 38.16 85 ARG A CA 1
ATOM 693 C C . ARG A 1 85 ? 19.637 0.659 8.223 1.00 38.16 85 ARG A C 1
ATOM 695 O O . ARG A 1 85 ? 18.538 0.275 8.610 1.00 38.16 85 ARG A O 1
ATOM 702 N N . PRO A 1 86 ? 20.721 -0.145 8.217 1.00 40.00 86 PRO A N 1
ATOM 703 C CA . PRO A 1 86 ? 20.697 -1.562 8.605 1.00 40.00 86 PRO A CA 1
ATOM 704 C C . PRO A 1 86 ? 20.392 -1.827 10.089 1.00 40.00 86 PRO A C 1
ATOM 706 O O . PRO A 1 86 ? 20.150 -2.972 10.457 1.00 40.00 86 PRO A O 1
ATOM 709 N N . ASP A 1 87 ? 20.405 -0.793 10.937 1.00 37.69 87 ASP A N 1
ATOM 710 C CA . ASP A 1 87 ? 20.402 -0.950 12.398 1.00 37.69 87 ASP A CA 1
ATOM 711 C C . ASP A 1 87 ? 19.013 -0.853 13.058 1.00 37.69 87 ASP A C 1
ATOM 713 O O . ASP A 1 87 ? 18.896 -1.031 14.269 1.00 37.69 87 ASP A O 1
ATOM 717 N N . ASP A 1 88 ? 17.940 -0.585 12.306 1.00 37.59 88 ASP A N 1
ATOM 718 C CA . ASP A 1 88 ? 16.597 -0.399 12.878 1.00 37.59 88 ASP A CA 1
ATOM 719 C C . ASP A 1 88 ? 15.732 -1.658 12.667 1.00 37.59 88 ASP A C 1
ATOM 721 O O . ASP A 1 88 ? 14.770 -1.674 11.902 1.00 37.59 88 ASP A O 1
ATOM 725 N N . ILE A 1 89 ? 16.090 -2.746 13.366 1.00 39.06 89 ILE A N 1
ATOM 726 C CA . ILE A 1 89 ? 15.326 -4.012 13.458 1.00 39.06 89 ILE A CA 1
ATOM 727 C C . ILE A 1 89 ? 14.113 -3.811 14.386 1.00 39.06 89 ILE A C 1
ATOM 729 O O . ILE A 1 89 ? 13.900 -4.525 15.365 1.00 39.06 89 ILE A O 1
ATOM 733 N N . THR A 1 90 ? 13.303 -2.793 14.114 1.00 36.78 90 THR A N 1
ATOM 734 C CA . THR A 1 90 ? 11.941 -2.737 14.642 1.00 36.78 90 THR A CA 1
ATOM 735 C C . THR A 1 90 ? 11.015 -3.266 13.555 1.00 36.78 90 THR A C 1
ATOM 737 O O . THR A 1 90 ? 11.129 -2.869 12.402 1.00 36.78 90 THR A O 1
ATOM 740 N N . PHE A 1 91 ? 10.149 -4.222 13.913 1.00 40.50 91 PHE A N 1
ATOM 741 C CA . PHE A 1 91 ? 9.207 -4.959 13.052 1.00 40.50 91 PHE A CA 1
ATOM 742 C C . PHE A 1 91 ? 8.113 -4.061 12.424 1.00 40.50 91 PHE A C 1
ATOM 744 O O . PHE A 1 91 ? 6.925 -4.321 12.556 1.00 40.50 91 PHE A O 1
ATOM 751 N N . TYR A 1 92 ? 8.523 -2.981 11.764 1.00 40.00 92 TYR A N 1
ATOM 752 C CA . TYR A 1 92 ? 7.711 -2.009 11.041 1.00 40.00 92 TYR A CA 1
ATOM 753 C C . TYR A 1 92 ? 8.570 -1.357 9.943 1.00 40.00 92 TYR A C 1
ATOM 755 O O . TYR A 1 92 ? 9.040 -0.226 10.109 1.00 40.00 92 TYR A O 1
ATOM 763 N N . PRO A 1 93 ? 8.823 -2.049 8.818 1.00 39.47 93 PRO A N 1
ATOM 764 C CA . PRO A 1 93 ? 9.468 -1.412 7.685 1.00 39.47 93 PRO A CA 1
ATOM 765 C C . PRO A 1 93 ? 8.464 -0.425 7.066 1.00 39.47 93 PRO A C 1
ATOM 767 O O . PRO A 1 93 ? 7.338 -0.801 6.758 1.00 39.47 93 PRO A O 1
ATOM 770 N N . ALA A 1 94 ? 8.883 0.832 6.903 1.00 40.56 94 ALA A N 1
ATOM 771 C CA . ALA A 1 94 ? 8.177 1.930 6.219 1.00 40.56 94 ALA A CA 1
ATOM 772 C C . ALA A 1 94 ? 7.288 2.904 7.030 1.00 40.56 94 ALA A C 1
ATOM 774 O O . ALA A 1 94 ? 6.508 3.636 6.418 1.00 40.56 94 ALA A O 1
ATOM 775 N N . SER A 1 95 ? 7.437 3.026 8.357 1.00 36.31 95 SER A N 1
ATOM 776 C CA . SER A 1 95 ? 6.755 4.104 9.118 1.00 36.31 95 SER A CA 1
ATOM 777 C C . SER A 1 95 ? 7.644 4.996 9.994 1.00 36.31 95 SER A C 1
ATOM 779 O O . SER A 1 95 ? 7.148 5.966 10.569 1.00 36.31 95 SER A O 1
ATOM 781 N N . LYS A 1 96 ? 8.963 4.773 10.058 1.00 42.16 96 LYS A N 1
ATOM 782 C CA . LYS A 1 96 ? 9.864 5.713 10.743 1.00 42.16 96 LYS A CA 1
ATOM 783 C C . LYS A 1 96 ? 10.389 6.786 9.785 1.00 42.16 96 LYS A C 1
ATOM 785 O O . LYS A 1 96 ? 11.171 6.502 8.883 1.00 42.16 96 LYS A O 1
ATOM 790 N N . PHE A 1 97 ? 9.975 8.021 10.070 1.00 42.19 97 PHE A N 1
ATOM 791 C CA . PHE A 1 97 ? 10.353 9.287 9.431 1.00 42.19 97 PHE A CA 1
ATOM 792 C C . PHE A 1 97 ? 9.810 9.509 8.019 1.00 42.19 97 PHE A C 1
ATOM 794 O O . PHE A 1 97 ? 10.560 9.680 7.066 1.00 42.19 97 PHE A O 1
ATOM 801 N N . ILE A 1 98 ? 8.485 9.621 7.911 1.00 41.84 98 ILE A N 1
ATOM 802 C CA . ILE A 1 98 ? 7.906 10.502 6.893 1.00 41.84 98 ILE A CA 1
ATOM 803 C C . ILE A 1 98 ? 8.169 11.931 7.379 1.00 41.84 98 ILE A C 1
ATOM 805 O O . ILE A 1 98 ? 7.439 12.451 8.223 1.00 41.84 98 ILE A O 1
ATOM 809 N N . GLU A 1 99 ? 9.232 12.566 6.891 1.00 39.28 99 GLU A N 1
ATOM 810 C CA . GLU A 1 99 ? 9.273 14.028 6.895 1.00 39.28 99 GLU A CA 1
ATOM 811 C C . GLU A 1 99 ? 8.202 14.496 5.907 1.00 39.28 99 GLU A C 1
ATOM 813 O O . GLU A 1 99 ? 8.360 14.391 4.692 1.00 39.28 99 GLU A O 1
ATOM 818 N N . SER A 1 100 ? 7.059 14.917 6.450 1.00 38.56 100 SER A N 1
ATOM 819 C CA . SER A 1 100 ? 5.959 15.494 5.682 1.00 38.56 100 SER A CA 1
ATOM 820 C C . SER A 1 100 ? 6.412 16.850 5.157 1.00 38.56 100 SER A C 1
ATOM 822 O O . SER A 1 100 ? 6.344 17.861 5.859 1.00 38.56 100 SER A O 1
ATOM 824 N N . ASP A 1 101 ? 6.929 16.876 3.932 1.00 43.31 101 ASP A N 1
ATOM 825 C CA . ASP A 1 101 ? 7.177 18.133 3.245 1.00 43.31 101 ASP A CA 1
ATOM 826 C C . ASP A 1 101 ? 5.798 18.690 2.859 1.00 43.31 101 ASP A C 1
ATOM 828 O O . ASP A 1 101 ? 5.185 18.267 1.882 1.00 43.31 101 ASP A O 1
ATOM 832 N N . GLN A 1 102 ? 5.260 19.627 3.652 1.00 44.69 102 GLN A N 1
ATOM 833 C CA . GLN A 1 102 ? 3.963 20.286 3.400 1.00 44.69 102 GLN A CA 1
ATOM 834 C C . GLN A 1 102 ? 3.938 21.123 2.104 1.00 44.69 102 GLN A C 1
ATOM 836 O O . GLN A 1 102 ? 3.002 21.882 1.844 1.00 44.69 102 GLN A O 1
ATOM 841 N N . ARG A 1 103 ? 4.964 21.009 1.262 1.00 41.84 103 ARG A N 1
ATOM 842 C CA . ARG A 1 103 ? 5.010 21.628 -0.053 1.00 41.84 103 ARG A CA 1
ATOM 843 C C . ARG A 1 103 ? 4.252 20.755 -1.038 1.00 41.84 103 ARG A C 1
ATOM 845 O O . ARG A 1 103 ? 4.781 19.775 -1.546 1.00 41.84 103 ARG A O 1
ATOM 852 N N . ILE A 1 104 ? 3.022 21.171 -1.339 1.00 41.00 104 ILE A N 1
ATOM 853 C CA . ILE A 1 104 ? 2.261 20.734 -2.515 1.00 41.00 104 ILE A CA 1
ATOM 854 C C . ILE A 1 104 ? 3.190 20.836 -3.736 1.00 41.00 104 ILE A C 1
ATOM 856 O O . ILE A 1 104 ? 3.527 21.956 -4.135 1.00 41.00 104 ILE A O 1
ATOM 860 N N . PRO A 1 105 ? 3.621 19.729 -4.366 1.00 40.91 105 PRO A N 1
ATOM 861 C CA . PRO A 1 105 ? 4.311 19.827 -5.634 1.00 40.91 105 PRO A CA 1
ATOM 862 C C . PRO A 1 105 ? 3.243 20.124 -6.683 1.00 40.91 105 PRO A C 1
ATOM 864 O O . PRO A 1 105 ? 2.360 19.308 -6.941 1.00 40.91 105 PRO A O 1
ATOM 867 N N . SER A 1 106 ? 3.333 21.288 -7.314 1.00 45.12 106 SER A N 1
ATOM 868 C CA . SER A 1 106 ? 2.523 21.714 -8.460 1.00 45.12 106 SER A CA 1
ATOM 869 C C . SER A 1 106 ? 2.796 20.903 -9.740 1.00 45.12 106 SER A C 1
ATOM 871 O O . SER A 1 106 ? 2.701 21.432 -10.843 1.00 45.12 106 SER A O 1
ATOM 873 N N . LEU A 1 107 ? 3.154 19.620 -9.633 1.00 48.50 107 LEU A N 1
ATOM 874 C CA . LEU A 1 107 ? 3.690 18.847 -10.751 1.00 48.50 107 LEU A CA 1
ATOM 875 C C . LEU A 1 107 ? 3.058 17.458 -10.892 1.00 48.50 107 LEU A C 1
ATOM 877 O O . LEU A 1 107 ? 3.759 16.456 -10.946 1.00 48.50 107 LEU A O 1
ATOM 881 N N . PHE A 1 108 ? 1.729 17.416 -10.985 1.00 40.31 108 PHE A N 1
ATOM 882 C CA . PHE A 1 108 ? 0.996 16.302 -11.601 1.00 40.31 108 PHE A CA 1
ATOM 883 C C . PHE A 1 108 ? -0.223 16.825 -12.377 1.00 40.31 108 PHE A C 1
ATOM 885 O O . PHE A 1 108 ? -1.354 16.427 -12.126 1.00 40.31 108 PHE A O 1
ATOM 892 N N . VAL A 1 109 ? 0.012 17.746 -13.316 1.00 36.47 109 VAL A N 1
ATOM 893 C CA . VAL A 1 109 ? -0.887 18.020 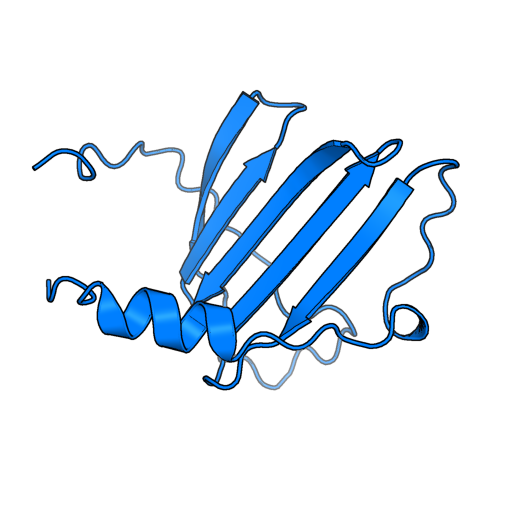-14.449 1.00 36.47 109 VAL A CA 1
ATOM 894 C C . VAL A 1 109 ? -0.003 18.365 -15.650 1.00 36.47 109 VAL A C 1
ATOM 896 O O . VAL A 1 109 ? 0.745 19.340 -15.585 1.00 36.47 109 VAL A O 1
ATOM 899 N N . GLY A 1 110 ? -0.065 17.557 -16.712 1.00 35.16 110 GLY A N 1
ATOM 900 C CA . GLY A 1 110 ? 0.681 17.748 -17.963 1.00 35.16 110 GLY A CA 1
ATOM 901 C C . GLY A 1 110 ? 1.121 16.439 -18.587 1.00 35.16 110 GLY A C 1
ATOM 902 O O . GLY A 1 110 ? 2.257 16.018 -18.279 1.00 35.16 110 GLY A O 1
#

Secondary structure (DSSP, 8-state):
-PPPPHHHHHHHHHH-EEPPGGGSPPPSSTTEEEEEEE-SSTTEEEEEEEETTEEEEEEEEETTEEEEEETTTTEEEEEE--TT-TT---S-TT-S---------S-S--

pLDDT: mean 71.36, std 20.38, range [35.16, 92.81]